Protein AF-A0A950JFB9-F1 (afdb_monomer)

Sequence (58 aa):
MRTPWRQNAAHCLEAMRATTNPEIRAMLLSMAERWAQRAEQTEYQSDTQGATMSPHTR

Mean predicted aligned error: 8.1 Å

Foldseek 3Di:
DQDVLQVLLVVLVVVLVVDPDVVSNVVSNVSSVVSVVVRVVVVVVVVVVVVVPPDPDD

Structure (mmCIF, N/CA/C/O backbone):
data_AF-A0A950JFB9-F1
#
_entry.id   AF-A0A950JFB9-F1
#
loop_
_atom_site.group_PDB
_atom_site.id
_atom_site.type_symbol
_atom_site.label_atom_id
_atom_site.label_alt_id
_atom_site.label_comp_id
_atom_site.label_asym_id
_atom_site.label_entity_id
_atom_site.label_seq_id
_atom_site.pdbx_PDB_ins_code
_atom_site.Cartn_x
_atom_site.Cartn_y
_atom_site.Cartn_z
_atom_site.occupancy
_atom_site.B_iso_or_equiv
_atom_site.auth_seq_id
_atom_site.auth_comp_id
_atom_site.auth_asym_id
_atom_site.auth_atom_id
_atom_site.pdbx_PDB_model_num
ATOM 1 N N . MET A 1 1 ? -17.103 1.057 8.087 1.00 51.88 1 MET A N 1
ATOM 2 C CA . MET A 1 1 ? -16.611 2.222 7.313 1.00 51.88 1 MET A CA 1
ATOM 3 C C . MET A 1 1 ? -15.155 1.965 6.950 1.00 51.88 1 MET A C 1
ATOM 5 O O . MET A 1 1 ? -14.436 1.481 7.811 1.00 51.88 1 MET A O 1
ATOM 9 N N . ARG A 1 2 ? -14.700 2.228 5.715 1.00 64.25 2 ARG A N 1
ATOM 10 C CA . ARG A 1 2 ? -13.253 2.184 5.421 1.00 64.25 2 ARG A CA 1
ATOM 11 C C . ARG A 1 2 ? -12.598 3.371 6.123 1.00 64.25 2 ARG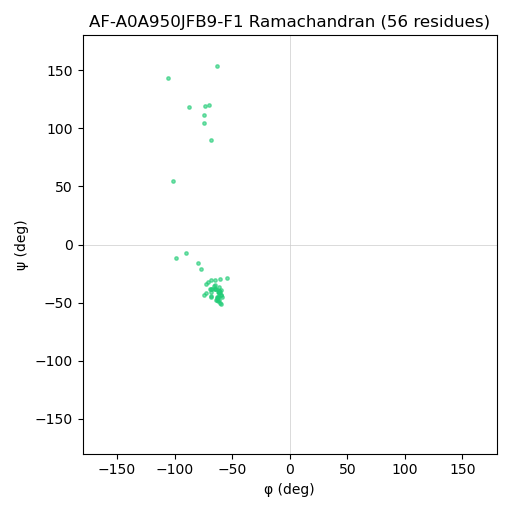 A C 1
ATOM 13 O O . ARG A 1 2 ? -12.965 4.506 5.835 1.00 64.25 2 ARG A O 1
ATOM 20 N N . THR A 1 3 ? -11.658 3.116 7.028 1.00 83.12 3 THR A N 1
ATOM 21 C CA . THR A 1 3 ? -10.857 4.181 7.645 1.00 83.12 3 THR A CA 1
ATOM 22 C C . THR A 1 3 ? -10.017 4.901 6.576 1.00 83.12 3 THR A C 1
ATOM 24 O O . THR A 1 3 ? -9.680 4.290 5.553 1.00 83.12 3 THR A O 1
ATOM 27 N N . PRO A 1 4 ? -9.642 6.180 6.775 1.00 89.56 4 PRO A N 1
ATOM 28 C CA . PRO A 1 4 ? -8.739 6.887 5.855 1.00 89.56 4 PRO A CA 1
ATOM 29 C C . PRO A 1 4 ? -7.419 6.123 5.648 1.00 89.56 4 PRO A C 1
ATOM 31 O O . PRO A 1 4 ? -6.845 6.131 4.562 1.00 89.56 4 PRO A O 1
ATOM 34 N N . TRP A 1 5 ? -6.991 5.359 6.655 1.00 90.62 5 TRP A N 1
ATOM 35 C CA . TRP A 1 5 ? -5.847 4.454 6.585 1.00 90.62 5 TRP A CA 1
ATOM 36 C C . TRP A 1 5 ? -6.038 3.328 5.553 1.00 90.62 5 TRP A C 1
ATOM 38 O O . TRP A 1 5 ? -5.154 3.101 4.730 1.00 90.62 5 TRP A O 1
ATOM 48 N N . ARG A 1 6 ? -7.213 2.676 5.513 1.00 91.06 6 ARG A N 1
ATOM 49 C CA . ARG A 1 6 ? -7.539 1.666 4.482 1.00 91.06 6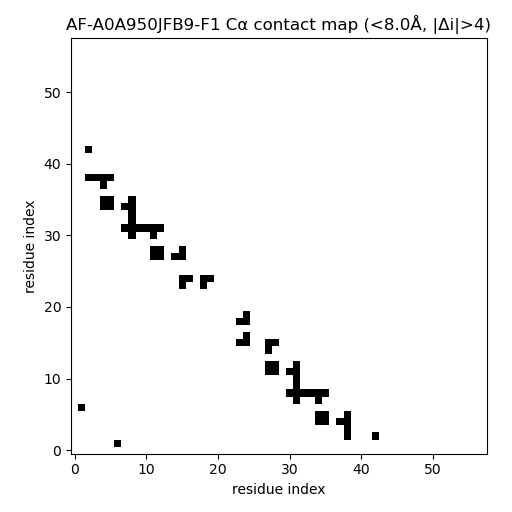 ARG A CA 1
ATO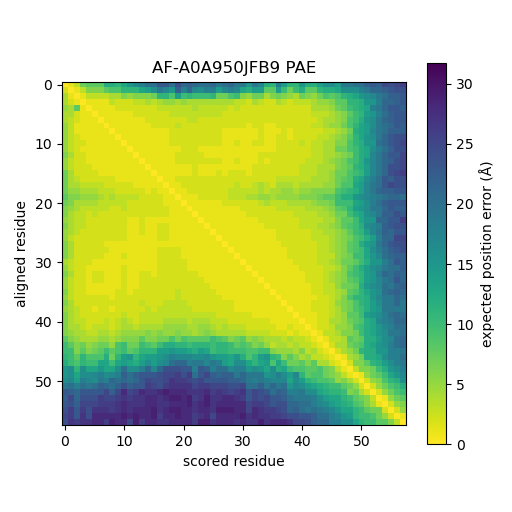M 50 C C . ARG A 1 6 ? -7.538 2.264 3.072 1.00 91.06 6 ARG A C 1
ATOM 52 O O . ARG A 1 6 ? -7.147 1.577 2.131 1.00 91.06 6 ARG A O 1
ATOM 59 N N . GLN A 1 7 ? -7.988 3.511 2.912 1.00 94.19 7 GLN A N 1
ATOM 60 C CA . GLN A 1 7 ? -7.975 4.199 1.614 1.00 94.19 7 GLN A CA 1
ATOM 61 C C . GLN A 1 7 ? -6.544 4.499 1.157 1.00 94.19 7 GLN A C 1
ATOM 63 O O . GLN A 1 7 ? -6.188 4.175 0.027 1.00 94.19 7 GLN A O 1
ATOM 68 N N . ASN A 1 8 ? -5.692 5.004 2.052 1.00 94.75 8 ASN A N 1
ATOM 69 C CA . ASN A 1 8 ? -4.280 5.239 1.745 1.00 94.75 8 ASN A CA 1
ATOM 70 C C . ASN A 1 8 ? -3.541 3.944 1.377 1.00 94.75 8 ASN A C 1
ATOM 72 O O . ASN A 1 8 ? -2.780 3.931 0.411 1.00 94.75 8 ASN A O 1
ATOM 76 N N . ALA A 1 9 ? -3.809 2.839 2.083 1.00 96.06 9 ALA A N 1
ATOM 77 C CA . ALA A 1 9 ? -3.259 1.533 1.723 1.00 96.06 9 ALA A CA 1
ATOM 78 C C . ALA A 1 9 ? -3.679 1.104 0.305 1.00 96.06 9 ALA A C 1
ATOM 80 O O . ALA A 1 9 ? -2.845 0.648 -0.476 1.00 96.06 9 ALA A O 1
ATOM 81 N N . ALA A 1 10 ? -4.953 1.299 -0.055 1.00 96.12 10 ALA A N 1
ATOM 82 C CA . ALA A 1 10 ? -5.458 0.986 -1.390 1.00 96.12 10 ALA A CA 1
ATOM 83 C C . ALA A 1 10 ? -4.789 1.841 -2.480 1.00 96.12 10 ALA A C 1
ATOM 85 O O . ALA A 1 10 ? -4.329 1.286 -3.476 1.00 96.12 10 ALA A O 1
ATOM 86 N N . HIS A 1 11 ? -4.641 3.152 -2.261 1.00 96.88 11 HIS A N 1
ATOM 87 C CA . HIS A 1 11 ? -3.959 4.040 -3.208 1.00 96.88 11 HIS A CA 1
ATOM 88 C C . HIS A 1 11 ? -2.492 3.643 -3.425 1.00 96.88 11 HIS A C 1
ATOM 90 O O . HIS A 1 11 ? -2.016 3.638 -4.559 1.00 96.88 11 HIS A O 1
ATOM 96 N N . CYS A 1 12 ? -1.771 3.250 -2.367 1.00 96.94 12 CYS A N 1
ATOM 97 C CA . CYS A 1 12 ? -0.401 2.749 -2.500 1.00 96.94 12 CYS A CA 1
ATOM 98 C C . CYS A 1 12 ? -0.336 1.477 -3.362 1.00 96.94 12 CYS A C 1
ATOM 100 O O . CYS A 1 12 ? 0.550 1.354 -4.208 1.00 96.94 12 CYS A O 1
ATOM 102 N N . LEU A 1 13 ? -1.284 0.550 -3.194 1.00 97.00 13 LEU A N 1
ATOM 103 C CA . LEU A 1 13 ? -1.346 -0.681 -3.989 1.00 97.00 13 LEU A CA 1
ATOM 104 C C . LEU A 1 13 ? -1.723 -0.421 -5.452 1.00 97.00 13 LEU A C 1
ATOM 106 O O . LEU A 1 13 ? -1.182 -1.070 -6.347 1.00 97.00 13 LEU A O 1
ATOM 110 N N . GLU A 1 14 ? -2.626 0.520 -5.712 1.00 97.69 14 GLU A N 1
ATOM 111 C CA . GLU A 1 14 ? -2.975 0.944 -7.070 1.00 97.69 14 GLU A CA 1
ATOM 112 C C . GLU A 1 14 ? -1.777 1.593 -7.769 1.00 97.69 14 GLU A C 1
ATOM 114 O O . GLU A 1 14 ? -1.411 1.178 -8.870 1.00 97.69 14 GLU A O 1
ATOM 119 N N . ALA A 1 15 ? -1.086 2.516 -7.093 1.00 97.00 15 ALA A N 1
ATOM 120 C CA . ALA A 1 15 ? 0.142 3.119 -7.601 1.00 97.00 15 ALA A CA 1
ATOM 121 C C . ALA A 1 15 ? 1.232 2.064 -7.856 1.00 97.00 15 ALA A C 1
ATOM 123 O O . ALA A 1 15 ? 1.912 2.118 -8.879 1.00 97.00 15 ALA A O 1
ATOM 124 N N . MET A 1 16 ? 1.362 1.062 -6.977 1.00 97.06 16 MET A N 1
ATOM 125 C CA . MET A 1 16 ? 2.319 -0.038 -7.141 1.00 97.06 16 MET A CA 1
ATOM 126 C C . MET A 1 16 ? 2.035 -0.842 -8.415 1.00 97.06 16 MET A C 1
ATOM 128 O O . MET A 1 16 ? 2.965 -1.239 -9.113 1.00 97.06 16 MET A O 1
ATOM 132 N N . ARG A 1 17 ? 0.757 -1.084 -8.734 1.00 95.81 17 ARG A N 1
ATOM 133 C CA . ARG A 1 17 ? 0.346 -1.785 -9.963 1.00 95.81 17 ARG A CA 1
ATOM 134 C C . ARG A 1 17 ? 0.616 -0.961 -11.222 1.00 95.81 17 ARG A C 1
ATOM 136 O O . ARG A 1 17 ? 0.894 -1.553 -12.258 1.00 95.81 17 ARG A O 1
ATOM 143 N N . ALA A 1 18 ? 0.561 0.367 -11.123 1.00 97.12 18 ALA A N 1
ATOM 144 C CA . ALA A 1 18 ? 0.784 1.282 -12.241 1.00 97.12 18 ALA A CA 1
ATOM 145 C C . ALA A 1 18 ? 2.269 1.511 -12.581 1.00 97.12 18 ALA A C 1
ATOM 147 O O . ALA A 1 18 ? 2.575 2.013 -13.660 1.00 97.12 18 ALA A O 1
ATOM 148 N N . THR A 1 19 ? 3.197 1.155 -11.688 1.00 94.94 19 THR A N 1
ATOM 149 C CA . THR A 1 19 ? 4.640 1.339 -11.900 1.00 94.94 19 THR A CA 1
ATOM 150 C C . THR A 1 19 ? 5.368 0.026 -12.202 1.00 94.94 19 THR A C 1
ATOM 152 O O . THR A 1 19 ? 5.078 -1.033 -11.633 1.00 94.94 19 THR A O 1
ATOM 155 N N . THR A 1 20 ? 6.363 0.111 -13.085 1.00 96.12 20 THR A N 1
ATOM 156 C CA . THR A 1 20 ? 7.275 -0.984 -13.450 1.00 96.12 20 THR A CA 1
ATOM 157 C C . THR A 1 20 ? 8.614 -0.915 -12.714 1.00 96.12 20 THR A C 1
ATOM 159 O O . THR A 1 20 ? 9.364 -1.888 -12.738 1.00 96.12 20 THR A O 1
ATOM 162 N N . ASN A 1 21 ? 8.918 0.195 -12.029 1.00 97.56 21 ASN A N 1
ATOM 163 C CA . ASN A 1 21 ? 10.174 0.349 -11.296 1.00 97.56 21 ASN A CA 1
ATOM 164 C C . ASN A 1 21 ? 10.148 -0.500 -10.004 1.00 97.56 21 ASN A C 1
ATOM 166 O O . ASN A 1 21 ? 9.305 -0.247 -9.138 1.00 97.56 21 ASN A O 1
ATOM 170 N N . PRO A 1 22 ? 11.063 -1.473 -9.830 1.00 96.62 22 PRO A N 1
ATOM 171 C CA . PRO A 1 22 ? 11.039 -2.399 -8.698 1.00 96.62 22 PRO A CA 1
ATOM 172 C C . PRO A 1 22 ? 11.267 -1.723 -7.339 1.00 96.62 22 PRO A C 1
ATOM 174 O O . PRO A 1 22 ? 10.635 -2.116 -6.359 1.00 96.62 22 PRO A O 1
ATOM 177 N N . GLU A 1 23 ? 12.100 -0.685 -7.269 1.00 97.56 23 GLU A N 1
ATOM 178 C CA . GLU A 1 23 ? 12.365 0.053 -6.027 1.00 97.56 23 GLU A CA 1
ATOM 179 C C . GLU A 1 23 ? 11.129 0.840 -5.587 1.00 97.56 23 GLU A C 1
ATOM 181 O O . GLU A 1 23 ? 10.714 0.778 -4.428 1.00 97.56 23 GLU A O 1
ATOM 186 N N . ILE A 1 24 ? 10.470 1.511 -6.539 1.00 96.62 24 ILE A N 1
ATOM 187 C CA . ILE A 1 24 ? 9.222 2.238 -6.275 1.00 96.62 24 ILE A CA 1
ATOM 188 C C . ILE A 1 24 ? 8.120 1.257 -5.851 1.00 96.62 24 ILE A C 1
ATOM 190 O O . ILE A 1 24 ? 7.355 1.556 -4.934 1.00 96.62 24 ILE A O 1
ATOM 194 N N . ARG A 1 25 ? 8.055 0.062 -6.455 1.00 97.88 25 ARG A N 1
ATOM 195 C CA . ARG A 1 25 ? 7.102 -0.985 -6.048 1.00 97.88 25 ARG A CA 1
ATOM 196 C C . ARG A 1 25 ? 7.328 -1.435 -4.608 1.00 97.88 25 ARG A C 1
ATOM 198 O O . ARG A 1 25 ? 6.366 -1.491 -3.846 1.00 97.88 25 ARG A O 1
ATOM 205 N N . ALA A 1 26 ? 8.574 -1.719 -4.229 1.00 97.69 26 ALA A N 1
ATOM 206 C CA . ALA A 1 26 ? 8.920 -2.131 -2.868 1.00 97.69 26 ALA A CA 1
ATOM 207 C C . ALA A 1 26 ? 8.598 -1.036 -1.837 1.00 97.69 26 ALA A C 1
ATOM 209 O O . ALA A 1 26 ? 8.039 -1.315 -0.771 1.00 97.69 26 ALA A O 1
ATOM 210 N N . MET A 1 27 ? 8.880 0.225 -2.177 1.00 98.19 27 MET A N 1
ATOM 211 C CA . MET A 1 27 ? 8.546 1.375 -1.339 1.00 98.19 27 MET A CA 1
ATOM 212 C C . MET A 1 27 ? 7.029 1.518 -1.145 1.00 98.19 27 MET A C 1
ATOM 214 O O . MET A 1 27 ? 6.565 1.662 -0.013 1.00 98.19 27 MET A O 1
ATOM 218 N N . LEU A 1 28 ? 6.248 1.448 -2.229 1.00 98.31 28 LEU A N 1
ATOM 219 C CA . LEU A 1 28 ? 4.786 1.558 -2.183 1.00 98.31 28 LEU A CA 1
ATOM 220 C C . LEU A 1 28 ? 4.145 0.400 -1.414 1.00 98.31 28 LEU A C 1
ATOM 222 O O . LEU A 1 28 ? 3.218 0.635 -0.639 1.00 98.31 28 LEU A O 1
ATOM 226 N N . LEU A 1 29 ? 4.667 -0.821 -1.563 1.00 97.62 29 LEU A N 1
ATOM 227 C CA . LEU A 1 29 ? 4.235 -1.972 -0.771 1.00 97.62 29 LEU A CA 1
ATOM 228 C C . LEU A 1 29 ? 4.466 -1.732 0.727 1.00 97.62 29 LEU A C 1
ATOM 230 O O . LEU A 1 29 ? 3.526 -1.812 1.514 1.00 97.62 29 LEU A O 1
ATOM 234 N N . SER A 1 30 ? 5.678 -1.311 1.101 1.00 98.12 30 SER A N 1
ATOM 235 C CA . SER A 1 30 ? 6.028 -0.999 2.495 1.00 98.12 30 SER A CA 1
ATOM 236 C C . SER A 1 30 ? 5.167 0.130 3.086 1.00 98.12 30 SER A C 1
ATOM 238 O O . SER A 1 30 ? 4.957 0.216 4.297 1.00 98.12 30 SER A O 1
ATOM 240 N N . MET A 1 31 ? 4.694 1.069 2.260 1.00 97.44 31 MET A N 1
ATOM 241 C CA . MET A 1 31 ? 3.744 2.101 2.691 1.00 97.44 31 MET A CA 1
ATOM 242 C C . MET A 1 31 ? 2.334 1.536 2.876 1.00 97.44 31 MET A C 1
ATOM 244 O O . MET A 1 31 ? 1.689 1.845 3.878 1.00 97.44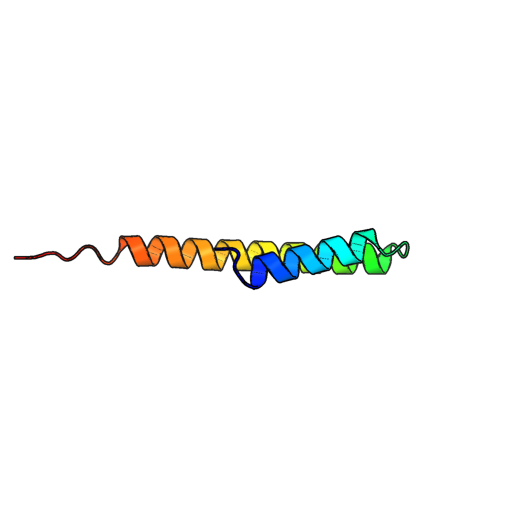 31 MET A O 1
ATOM 248 N N . ALA A 1 32 ? 1.868 0.700 1.946 1.00 97.56 32 ALA A N 1
ATOM 249 C CA . ALA A 1 32 ? 0.556 0.067 2.028 1.00 97.56 32 ALA A CA 1
ATOM 250 C C . ALA A 1 32 ? 0.414 -0.791 3.294 1.00 97.56 32 ALA A C 1
ATOM 252 O O . ALA A 1 32 ? -0.598 -0.691 3.985 1.00 97.56 32 ALA A O 1
ATOM 253 N N . GLU A 1 33 ? 1.442 -1.570 3.635 1.00 97.38 33 GLU A N 1
ATOM 254 C CA . GLU A 1 33 ? 1.476 -2.407 4.841 1.00 97.38 33 GLU A CA 1
ATOM 255 C C . GLU A 1 33 ? 1.403 -1.571 6.122 1.00 97.38 33 GLU A C 1
ATOM 257 O O . GLU A 1 33 ? 0.593 -1.852 7.005 1.00 97.38 33 GLU A O 1
ATOM 262 N N . ARG A 1 34 ? 2.177 -0.480 6.202 1.00 97.44 34 ARG A N 1
ATOM 263 C CA . ARG A 1 34 ? 2.129 0.442 7.349 1.00 97.44 34 ARG A CA 1
ATOM 264 C C . ARG A 1 34 ? 0.751 1.079 7.515 1.00 97.44 34 ARG A C 1
ATOM 266 O O . ARG A 1 34 ? 0.257 1.197 8.637 1.00 97.44 34 ARG A O 1
ATOM 273 N N . TRP A 1 35 ? 0.105 1.461 6.414 1.00 96.44 35 TRP A N 1
ATOM 274 C CA . TRP A 1 35 ? -1.256 1.989 6.462 1.00 96.44 35 TRP A CA 1
ATOM 275 C C . TRP A 1 35 ? -2.291 0.934 6.854 1.00 96.44 35 TRP A C 1
ATOM 277 O O . TRP A 1 35 ? -3.193 1.243 7.633 1.00 96.44 35 TRP A O 1
ATOM 287 N N . ALA A 1 36 ? -2.149 -0.304 6.380 1.00 94.38 36 ALA A N 1
ATOM 288 C CA . ALA A 1 36 ? -3.013 -1.413 6.774 1.00 94.38 36 ALA A CA 1
ATOM 289 C C . ALA A 1 36 ? -2.888 -1.717 8.275 1.00 94.38 36 ALA A C 1
ATOM 291 O O . ALA A 1 36 ? -3.898 -1.768 8.972 1.00 94.38 36 ALA A O 1
ATOM 292 N N . GLN A 1 37 ? -1.663 -1.782 8.802 1.00 94.56 37 GLN A N 1
ATOM 293 C CA . GLN A 1 37 ? -1.421 -1.977 10.231 1.00 94.56 37 GLN A CA 1
ATOM 294 C C . GLN A 1 37 ? -2.028 -0.842 11.072 1.00 94.56 37 GLN A C 1
ATOM 296 O O . GLN A 1 37 ? -2.635 -1.077 12.118 1.00 94.56 37 GLN A O 1
ATOM 301 N N . ARG A 1 38 ? -1.909 0.411 10.612 1.00 93.12 38 ARG A N 1
ATOM 302 C CA . ARG A 1 38 ? -2.520 1.567 11.287 1.00 93.12 38 ARG A CA 1
ATOM 303 C C . ARG A 1 38 ? -4.048 1.497 11.274 1.00 93.12 38 ARG A C 1
ATOM 305 O O . ARG A 1 38 ? -4.680 1.865 12.268 1.00 93.12 38 ARG A O 1
ATOM 312 N N . ALA A 1 39 ? -4.631 1.033 10.168 1.00 91.50 39 ALA A N 1
ATOM 313 C CA . ALA A 1 39 ? -6.064 0.802 10.060 1.00 91.50 39 ALA A CA 1
ATOM 314 C C . ALA A 1 39 ? -6.528 -0.222 11.094 1.00 91.50 39 ALA A C 1
ATOM 316 O O . ALA A 1 39 ? -7.425 0.084 11.869 1.00 91.50 39 ALA A O 1
ATOM 317 N N . GLU A 1 40 ? -5.861 -1.374 11.158 1.00 90.81 40 GLU A N 1
ATOM 318 C CA . GLU A 1 40 ? -6.183 -2.448 12.100 1.00 90.8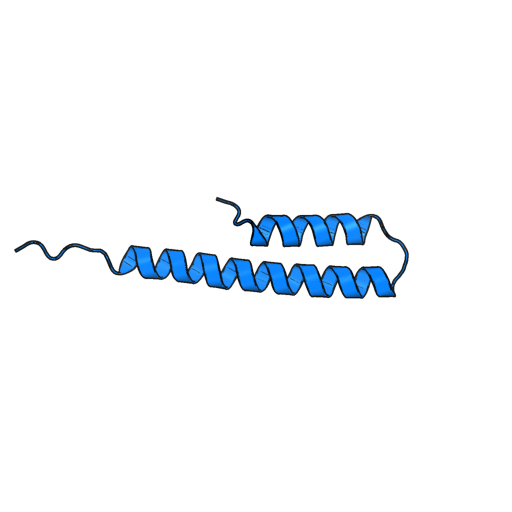1 40 GLU A CA 1
ATOM 319 C C . GLU A 1 40 ? -6.100 -1.977 13.552 1.00 90.81 40 GLU A C 1
ATOM 321 O O . GLU A 1 40 ? -7.026 -2.202 14.322 1.00 90.81 40 GLU A O 1
ATOM 326 N N . GLN A 1 41 ? -5.047 -1.242 13.922 1.00 89.81 41 GLN A N 1
ATOM 327 C CA . GLN A 1 41 ? -4.924 -0.681 15.272 1.00 89.81 41 GLN A CA 1
ATOM 328 C C . GLN A 1 41 ? -6.054 0.297 15.612 1.00 89.81 41 GLN A C 1
ATOM 330 O O . GLN A 1 41 ? -6.534 0.313 16.742 1.00 89.81 41 GLN A O 1
ATOM 335 N N . THR A 1 42 ? -6.457 1.135 14.654 1.00 87.19 42 THR A N 1
ATOM 336 C CA . THR A 1 42 ? -7.508 2.144 14.862 1.00 87.19 42 THR A CA 1
ATOM 337 C C . THR A 1 42 ? -8.888 1.493 14.942 1.00 87.19 42 THR A C 1
ATOM 339 O O . THR A 1 42 ? -9.700 1.864 15.787 1.00 87.19 42 THR A O 1
ATOM 342 N N . GLU A 1 43 ? -9.144 0.511 14.079 1.00 84.81 43 GLU A N 1
ATOM 343 C CA . GLU A 1 43 ? -10.376 -0.281 14.057 1.00 84.81 43 GLU A CA 1
ATOM 344 C C . GLU A 1 43 ? -10.500 -1.078 15.366 1.00 84.81 43 GLU A C 1
ATOM 346 O O . GLU A 1 43 ? -11.496 -0.938 16.070 1.00 84.81 43 GLU A O 1
ATOM 351 N N . TYR A 1 44 ? -9.432 -1.760 15.792 1.00 81.88 44 TYR A N 1
ATOM 352 C CA . TYR A 1 44 ? -9.396 -2.501 17.056 1.00 81.88 44 TYR A CA 1
ATOM 353 C C . TYR A 1 44 ? -9.605 -1.608 18.293 1.00 81.88 44 TYR A C 1
ATOM 355 O O . TYR A 1 44 ? -10.331 -1.972 19.220 1.00 81.88 44 TYR A O 1
ATOM 363 N N . GLN A 1 45 ? -8.997 -0.417 18.327 1.00 77.00 45 GLN A N 1
ATOM 364 C CA . GLN A 1 45 ? -9.218 0.545 19.417 1.00 77.00 45 GLN A CA 1
ATOM 365 C C . GLN A 1 45 ? -10.659 1.073 19.448 1.00 77.00 45 GLN A C 1
ATOM 367 O O . GLN A 1 45 ? -11.215 1.272 20.525 1.00 77.00 45 GLN A O 1
ATOM 372 N N . SER A 1 46 ? -11.280 1.260 18.283 1.00 70.06 46 SER A N 1
ATOM 373 C CA . SER A 1 46 ? -12.678 1.698 18.193 1.00 70.06 46 SER A CA 1
ATOM 374 C C . SER A 1 46 ? -13.639 0.608 18.686 1.00 70.06 46 SER A C 1
ATOM 376 O O . SER A 1 46 ? -14.568 0.900 19.438 1.00 70.06 46 SER A O 1
ATOM 378 N N . ASP A 1 47 ? -13.377 -0.653 18.332 1.00 67.19 47 ASP A N 1
ATOM 379 C CA . ASP A 1 47 ? -14.196 -1.798 18.748 1.00 67.19 47 ASP A CA 1
ATOM 380 C C . ASP A 1 47 ? -14.091 -2.058 20.261 1.00 67.19 47 ASP A C 1
ATOM 382 O O . ASP A 1 47 ? -15.084 -2.348 20.932 1.00 67.19 47 ASP A O 1
ATOM 386 N N . THR A 1 48 ? -12.896 -1.892 20.832 1.00 66.94 48 THR A N 1
ATOM 387 C CA . THR A 1 48 ? -12.664 -2.073 22.276 1.00 66.94 48 THR A CA 1
ATOM 388 C C . THR A 1 48 ? -13.251 -0.942 23.127 1.00 66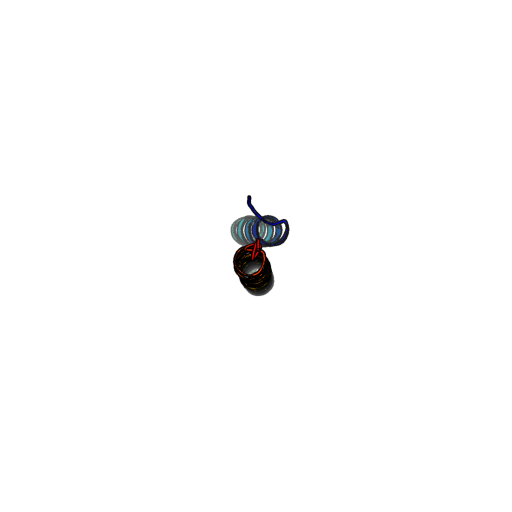.94 48 THR A C 1
ATOM 390 O O . THR A 1 48 ? -13.769 -1.215 24.213 1.00 66.94 48 THR A O 1
ATOM 393 N N . GLN A 1 49 ? -13.258 0.302 22.635 1.00 57.94 49 GLN A N 1
ATOM 394 C CA . GLN A 1 49 ? -13.927 1.428 23.305 1.00 57.94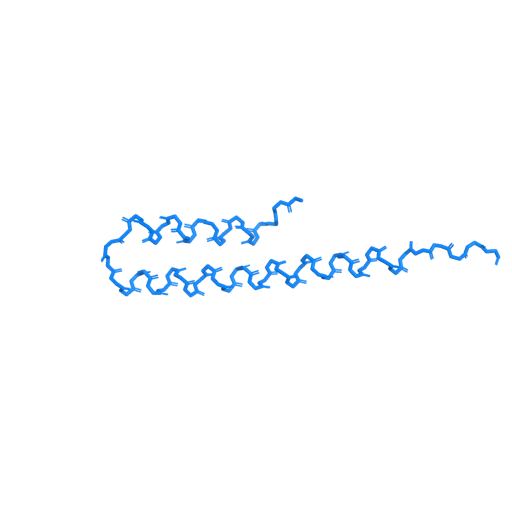 49 GLN A CA 1
ATOM 395 C C . GLN A 1 49 ? -15.462 1.333 23.239 1.00 57.94 49 GLN A C 1
ATOM 397 O O . GLN A 1 49 ? -16.138 1.708 24.197 1.00 57.94 49 GLN A O 1
ATOM 402 N N . GLY A 1 50 ? -16.025 0.763 22.167 1.00 55.75 50 GLY A N 1
ATOM 403 C CA . GLY A 1 50 ? -17.462 0.478 22.075 1.00 55.75 50 GLY A CA 1
ATOM 404 C C . GLY A 1 50 ? -17.947 -0.566 23.091 1.00 55.75 50 GLY A C 1
ATOM 405 O O . GLY A 1 50 ? -19.072 -0.477 23.579 1.00 55.75 50 GLY A O 1
ATOM 406 N N . ALA A 1 51 ? -17.089 -1.516 23.475 1.00 53.56 51 ALA A N 1
ATOM 407 C CA . ALA A 1 51 ? -17.422 -2.545 24.461 1.00 53.56 51 ALA A CA 1
ATOM 408 C C . ALA A 1 51 ? -17.393 -2.044 25.921 1.00 53.56 51 ALA A C 1
ATOM 410 O O . ALA A 1 51 ? -18.028 -2.647 26.785 1.00 53.56 51 ALA A O 1
ATOM 411 N N . THR A 1 52 ? -16.687 -0.945 26.220 1.00 55.28 52 THR A N 1
ATOM 412 C CA . THR A 1 52 ? -16.527 -0.439 27.600 1.00 55.28 52 THR A CA 1
ATOM 413 C C . THR A 1 52 ? -17.608 0.554 28.040 1.00 55.28 52 THR A C 1
ATOM 415 O O . THR A 1 52 ? -17.681 0.882 29.221 1.00 55.28 52 THR A O 1
ATOM 418 N N . MET A 1 53 ? -18.493 0.994 27.138 1.00 50.22 53 MET A N 1
ATOM 419 C CA . MET A 1 53 ? -19.654 1.840 27.463 1.00 50.22 53 MET A CA 1
ATOM 420 C C . MET A 1 53 ? -20.953 1.020 27.509 1.00 50.22 53 MET A C 1
ATOM 422 O O . MET A 1 53 ? -21.932 1.342 26.843 1.00 50.22 53 MET A O 1
ATOM 426 N N . SER A 1 54 ? -20.982 -0.046 28.312 1.00 50.66 54 SER A N 1
ATOM 427 C CA . SER A 1 54 ? -22.256 -0.589 28.802 1.00 50.66 54 SER A CA 1
ATOM 428 C C . SER A 1 54 ? -22.631 0.155 30.092 1.00 50.66 54 SER A C 1
ATOM 430 O O . SER A 1 54 ? -21.864 0.105 31.055 1.00 50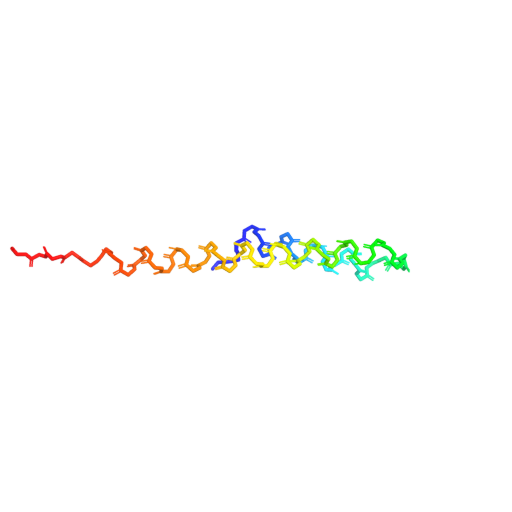.66 54 SER A O 1
ATOM 432 N N . PRO A 1 55 ? -23.765 0.879 30.140 1.00 52.75 55 PRO A N 1
ATOM 433 C CA . PRO A 1 55 ? -24.147 1.658 31.306 1.00 52.75 55 PRO A CA 1
ATOM 434 C C . PRO A 1 55 ? -24.642 0.705 32.391 1.00 52.75 55 PRO A C 1
ATOM 436 O O . PRO A 1 55 ? -25.725 0.126 32.275 1.00 52.75 55 PRO A O 1
ATOM 439 N N . HIS A 1 56 ? -23.885 0.568 33.479 1.00 52.94 56 HIS A N 1
ATOM 440 C CA . HIS A 1 56 ? -24.465 0.059 34.715 1.00 52.94 56 HIS A CA 1
ATOM 441 C C . HIS A 1 56 ? -25.440 1.105 35.251 1.00 52.94 56 HIS A C 1
ATOM 443 O O . HIS A 1 56 ? -25.102 2.022 35.990 1.00 52.94 56 HIS A O 1
ATOM 449 N N . THR A 1 57 ? -26.676 0.951 34.792 1.00 63.50 57 THR A N 1
ATOM 450 C CA . THR A 1 57 ? -27.877 1.482 35.410 1.00 63.50 57 THR A CA 1
ATOM 451 C C . THR A 1 57 ? -28.147 0.619 36.638 1.00 63.50 57 THR A C 1
ATOM 453 O O . THR A 1 57 ? -28.564 -0.525 36.462 1.00 63.50 57 THR A O 1
ATOM 456 N N . ARG A 1 58 ? -27.874 1.120 37.846 1.00 54.00 58 ARG A N 1
ATOM 457 C CA . ARG A 1 58 ? -28.816 1.171 38.981 1.00 54.00 58 ARG A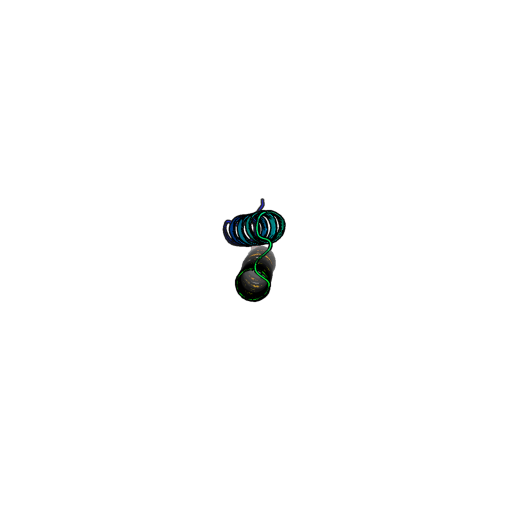 CA 1
ATOM 458 C C . ARG A 1 58 ? -28.174 1.795 40.211 1.00 54.00 58 ARG A C 1
ATOM 460 O O . ARG A 1 58 ? -27.043 1.386 40.541 1.00 54.00 58 ARG A O 1
#

Secondary structure (DSSP, 8-state):
---HHHHHHHHHHHHHHH---HHHHHHHHHHHHHHHHHHHHHHHHHHHHHHH------

Solvent-accessible surface area (backbone atoms only — not comparable to full-atom values): 3262 Å² total; per-residue (Å²): 132,84,48,73,35,46,51,52,18,49,52,27,52,52,52,30,71,75,48,85,52,66,65,61,30,53,52,26,47,60,47,18,52,55,25,42,55,51,29,52,55,52,51,52,51,51,56,55,56,63,67,70,69,67,80,86,82,127

pLDDT: mean 84.77, std 16.81, range [50.22, 98.31]

Nearest PDB structures (foldseek):
  5l8f-assembly1_C  TM=9.718E-01  e=3.212E+00  Rhodospirillum rubrum ATCC 11170
  6suw-assembly3_V  TM=6.987E-01  e=1.662E+00  Rhodospirillum rubrum ATCC 11170
  6sv1-assembly1_F  TM=6.980E-01  e=2.163E+00  Rhodospirillum rubrum
  5n5f-assembly1_B  TM=6.599E-01  e=3.431E+00  Haliangium ochraceum

Radius of gyration: 16.84 Å; Cα contacts (8 Å, |Δi|>4): 37; chains: 1; bounding box: 41×9×52 Å